Protein AF-A0A3A9G2L5-F1 (afdb_monomer_lite)

Foldseek 3Di:
DVVVVVVVVVVVVVVVVVVVVVVVVVVVVVVVVVVVVVVVVVVVVVVVVVVVVVQVVQWDKDKDKDFLDPWDADVVCQQFGTKDKDFDQQFDQLKAKDKDFDPVCVVQVVVQAWDGWGTHHRIIMITGNHRGPGMTTMIMTIHDHD

pLDDT: mean 86.7, std 11.28, range [52.22, 95.94]

Sequence (146 aa):
MARKYKLLLDSGLSFLCQHIKQIRLKADLAGTAVSQLADAFDSSLDEIQNHLSQKQSSILKQNFIIPAEGWSTDASVPEYPAFLDIAVPDLSDQDYVSVTALPQSFQTALSARFAPVQSLSGKFRLRAEAAPAQAIDAIYIVAKGG

Radius of gyration: 35.24 Å; chains: 1; bounding box: 69×32×103 Å

Structure (mmCIF, N/CA/C/O backbone):
data_AF-A0A3A9G2L5-F1
#
_entry.id   AF-A0A3A9G2L5-F1
#
loop_
_atom_site.group_PDB
_atom_site.id
_atom_site.type_symbol
_atom_site.label_atom_id
_atom_site.label_alt_id
_atom_site.label_comp_id
_atom_site.label_asym_id
_atom_site.label_entity_id
_atom_site.label_seq_id
_atom_site.pdbx_PDB_ins_code
_atom_site.Cartn_x
_atom_site.Cartn_y
_atom_site.Cartn_z
_atom_site.occupancy
_atom_site.B_iso_or_equiv
_atom_site.auth_seq_id
_atom_site.auth_comp_id
_atom_site.auth_asym_id
_atom_site.auth_atom_id
_atom_site.pdbx_PDB_model_num
ATOM 1 N N . MET A 1 1 ? -47.682 21.970 76.736 1.00 54.06 1 MET A N 1
ATOM 2 C CA . MET A 1 1 ? -46.317 22.118 76.180 1.00 54.06 1 MET A CA 1
ATOM 3 C C . MET A 1 1 ? -45.815 20.847 75.488 1.00 54.06 1 MET A C 1
ATOM 5 O O . MET A 1 1 ? -45.529 20.925 74.305 1.00 54.06 1 MET A O 1
ATOM 9 N N . ALA A 1 2 ? -45.807 19.670 76.129 1.00 59.12 2 ALA A N 1
ATOM 10 C CA . ALA A 1 2 ? -45.249 18.417 75.575 1.00 59.12 2 ALA A CA 1
ATOM 11 C C . ALA A 1 2 ? -45.749 17.975 74.172 1.00 59.12 2 ALA A C 1
ATOM 13 O O . ALA A 1 2 ? -44.979 17.431 73.384 1.00 59.12 2 ALA A O 1
ATOM 14 N N . ARG A 1 3 ? -47.015 18.240 73.815 1.00 60.12 3 ARG A N 1
ATOM 15 C CA . ARG A 1 3 ? -47.617 17.800 72.536 1.00 60.12 3 ARG A CA 1
ATOM 16 C C . ARG A 1 3 ? -47.063 18.527 71.297 1.00 60.12 3 ARG A C 1
ATOM 18 O O . ARG A 1 3 ? -46.981 17.920 70.238 1.00 60.12 3 ARG A O 1
ATOM 25 N N . LYS A 1 4 ? -46.656 19.799 71.433 1.00 57.72 4 LYS A N 1
ATOM 26 C CA . LYS A 1 4 ? -46.060 20.595 70.337 1.00 57.72 4 LYS A CA 1
ATOM 27 C C . LYS A 1 4 ? -44.633 20.142 70.009 1.00 57.72 4 LYS A C 1
ATOM 29 O O . LYS A 1 4 ? -44.294 20.037 68.838 1.00 57.72 4 LYS A O 1
ATOM 34 N N . TYR A 1 5 ? -43.832 19.820 71.028 1.00 55.84 5 TYR A N 1
ATOM 35 C CA . TYR A 1 5 ? -42.463 19.322 70.841 1.00 55.84 5 TYR A CA 1
ATOM 36 C C . TYR A 1 5 ? -42.442 17.946 70.168 1.00 55.84 5 TYR A C 1
ATOM 38 O O . TYR A 1 5 ? -41.638 17.719 69.273 1.00 55.84 5 TYR A O 1
ATOM 46 N N . LYS A 1 6 ? -43.378 17.059 70.528 1.00 62.44 6 LYS A N 1
ATOM 47 C CA . LYS A 1 6 ? -43.499 15.731 69.911 1.00 62.44 6 LYS A CA 1
ATOM 48 C C . LYS A 1 6 ? -43.845 15.804 68.415 1.00 62.44 6 LYS A C 1
ATOM 50 O O . LYS A 1 6 ? -43.220 15.123 67.617 1.00 62.44 6 LYS A O 1
ATOM 55 N N . LEU A 1 7 ? -44.756 16.705 68.029 1.00 57.94 7 LEU A N 1
ATOM 56 C CA . LEU A 1 7 ? -45.133 16.926 66.625 1.00 57.94 7 LEU A CA 1
ATOM 57 C C . LEU A 1 7 ? -43.973 17.479 65.773 1.00 57.94 7 LEU A C 1
ATOM 59 O O . LEU A 1 7 ? -43.789 17.076 64.627 1.00 57.94 7 LEU A O 1
ATOM 63 N N . LEU A 1 8 ? -43.185 18.402 66.337 1.00 60.03 8 LEU A N 1
ATOM 64 C CA . LEU A 1 8 ? -42.007 18.968 65.671 1.00 60.03 8 LEU A CA 1
ATOM 65 C C . LEU A 1 8 ? -40.913 17.911 65.469 1.00 60.03 8 LEU A C 1
ATOM 67 O O . LEU A 1 8 ? -40.336 17.847 64.387 1.00 60.03 8 LEU A O 1
ATOM 71 N N . LEU A 1 9 ? -40.682 17.042 66.459 1.00 67.25 9 LEU A N 1
ATOM 72 C CA . LEU A 1 9 ? -39.749 15.920 66.321 1.00 67.25 9 LEU A CA 1
ATOM 73 C C . LEU A 1 9 ? -40.223 14.890 65.285 1.00 67.25 9 LEU A C 1
ATOM 75 O O . LEU A 1 9 ? -39.422 14.485 64.448 1.00 67.25 9 LEU A O 1
ATOM 79 N N . ASP A 1 10 ? -41.503 14.507 65.295 1.00 71.19 10 ASP A N 1
ATOM 80 C CA . ASP A 1 10 ? -42.042 13.521 64.343 1.00 71.19 10 ASP A CA 1
ATOM 81 C C . ASP A 1 10 ? -41.994 14.041 62.896 1.00 71.19 10 ASP A C 1
ATOM 83 O O . ASP A 1 10 ? -41.609 13.319 61.973 1.00 71.19 10 ASP A O 1
ATOM 87 N N . SER A 1 11 ? -42.322 15.320 62.690 1.00 76.50 11 SER A N 1
ATOM 88 C CA . SER A 1 11 ? -42.253 15.950 61.365 1.00 76.50 11 SER A CA 1
ATOM 89 C C . SER A 1 11 ? -40.812 16.108 60.857 1.00 76.50 11 SER A C 1
ATOM 91 O O . SER A 1 11 ? -40.531 15.788 59.700 1.00 76.50 11 SER A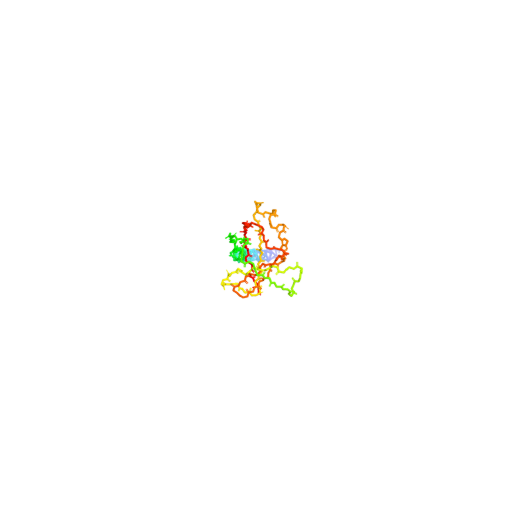 O 1
ATOM 93 N N . GLY A 1 12 ? -39.877 16.516 61.726 1.00 82.00 12 GLY A N 1
ATOM 94 C CA . GLY A 1 12 ? -38.454 16.610 61.396 1.00 82.00 12 GLY A CA 1
ATOM 95 C C . GLY A 1 12 ? -37.817 15.250 61.098 1.00 82.00 12 GLY A C 1
ATOM 96 O O . GLY A 1 12 ? -37.065 15.123 60.131 1.00 82.00 12 GLY A O 1
ATOM 97 N N . LEU A 1 13 ? -38.164 14.212 61.868 1.00 83.31 13 LEU A N 1
ATOM 98 C CA . LEU A 1 13 ? -37.688 12.845 61.643 1.00 83.31 13 LEU A CA 1
ATOM 99 C C . LEU A 1 13 ? -38.206 12.285 60.312 1.00 83.31 13 LEU A C 1
ATOM 101 O O . LEU A 1 13 ? -37.431 11.724 59.537 1.00 83.31 13 LEU A O 1
ATOM 105 N N . SER A 1 14 ? -39.490 12.494 60.005 1.00 84.25 14 SER A N 1
ATOM 106 C CA . SER A 1 14 ? -40.079 12.089 58.724 1.00 84.25 14 SER A CA 1
ATOM 107 C C . SER A 1 14 ? -39.377 12.756 57.537 1.00 84.25 14 SER A C 1
ATOM 109 O O . SER A 1 14 ? -39.067 12.089 56.546 1.00 84.25 14 SER A O 1
ATOM 111 N N . PHE A 1 15 ? -39.080 14.056 57.638 1.00 86.00 15 PHE A N 1
ATOM 112 C CA . PHE A 1 15 ? -38.369 14.794 56.593 1.00 86.00 15 PHE A CA 1
ATOM 113 C C . PHE A 1 15 ? -36.939 14.270 56.387 1.00 86.00 15 PHE A C 1
ATOM 115 O O . PHE A 1 15 ? -36.533 14.016 55.251 1.00 86.00 15 PHE A O 1
ATOM 122 N N . LEU A 1 16 ? -36.197 14.027 57.474 1.00 85.25 16 LEU A N 1
ATOM 123 C CA . LEU A 1 16 ? -34.855 13.441 57.422 1.00 85.25 16 LEU A CA 1
ATOM 124 C C . LEU A 1 16 ? -34.873 12.057 56.751 1.00 85.25 16 LEU A C 1
ATOM 126 O O . LEU A 1 16 ? -34.085 11.794 55.841 1.00 85.25 16 LEU A O 1
ATOM 130 N N . CYS A 1 17 ? -35.802 11.183 57.150 1.00 84.56 17 CYS A N 1
ATOM 131 C CA . CYS A 1 17 ? -35.953 9.856 56.554 1.00 84.56 17 CYS A CA 1
ATOM 132 C C . CYS A 1 17 ? -36.249 9.928 55.051 1.00 84.56 17 CYS A C 1
ATOM 134 O O . CYS A 1 17 ? -35.708 9.136 54.276 1.00 84.56 17 CYS A O 1
ATOM 136 N N . GLN A 1 18 ? -37.088 10.871 54.621 1.00 90.00 18 GLN A N 1
ATOM 137 C CA . GLN A 1 18 ? -37.379 11.070 53.204 1.00 90.00 18 GLN A CA 1
ATOM 138 C C . GLN A 1 18 ? -36.151 11.581 52.441 1.00 90.00 18 GLN A C 1
ATOM 140 O O . GLN A 1 18 ? -35.864 11.087 51.351 1.00 90.00 18 GLN A O 1
ATOM 145 N N . HIS A 1 19 ? -35.380 12.497 53.029 1.00 86.19 19 HIS A N 1
ATOM 146 C CA . HIS A 1 19 ? -34.154 13.016 52.428 1.00 86.19 19 HIS A CA 1
ATOM 147 C C . HIS A 1 19 ? -33.079 11.928 52.253 1.00 86.19 19 HIS A C 1
ATOM 149 O O . HIS A 1 19 ? -32.508 11.800 51.171 1.00 86.19 19 HIS A O 1
ATOM 155 N N . ILE A 1 20 ? -32.867 11.070 53.259 1.00 90.69 20 ILE A N 1
ATOM 156 C CA . ILE A 1 20 ? -31.919 9.941 53.185 1.00 90.69 20 ILE A CA 1
ATOM 157 C C . ILE A 1 20 ? -32.305 8.957 52.068 1.00 90.69 20 ILE A C 1
ATOM 159 O O . ILE A 1 20 ? -31.441 8.512 51.312 1.00 90.69 20 ILE A O 1
ATOM 163 N N . LYS A 1 21 ? -33.602 8.651 51.906 1.00 89.69 21 LYS A N 1
ATOM 164 C CA . LYS A 1 21 ? -34.088 7.797 50.804 1.00 89.69 21 LYS A CA 1
ATOM 165 C C . LYS A 1 21 ? -33.780 8.398 49.432 1.00 89.69 21 LYS A C 1
ATOM 167 O O . LYS A 1 21 ? -33.375 7.674 48.528 1.00 89.69 21 LYS A O 1
ATOM 172 N N . GLN A 1 22 ? -33.954 9.711 49.286 1.00 88.25 22 GLN A N 1
ATOM 173 C CA . GLN A 1 22 ? -33.660 10.416 48.037 1.00 88.25 22 GLN A CA 1
ATOM 174 C C . GLN A 1 22 ? -32.159 10.446 47.729 1.00 88.25 22 GLN A C 1
ATOM 176 O O . GLN A 1 22 ? -31.781 10.250 46.577 1.00 88.25 22 GLN A O 1
ATOM 181 N N . ILE A 1 23 ? -31.300 10.637 48.738 1.00 88.06 23 ILE A N 1
ATOM 182 C CA . ILE A 1 23 ? -29.840 10.548 48.567 1.00 88.06 23 ILE A CA 1
ATOM 183 C C . ILE A 1 23 ? -29.448 9.154 48.073 1.00 88.06 23 ILE A C 1
ATOM 185 O O . ILE A 1 23 ? -28.703 9.046 47.102 1.00 88.06 23 ILE A O 1
ATOM 189 N N . ARG A 1 24 ? -29.990 8.095 48.688 1.00 88.06 24 ARG A N 1
ATOM 190 C CA . ARG A 1 24 ? -29.715 6.714 48.276 1.00 88.06 24 ARG A CA 1
ATOM 191 C C . ARG A 1 24 ? -30.145 6.443 46.834 1.00 88.06 24 ARG A C 1
ATOM 193 O O . ARG A 1 24 ? -29.337 5.969 46.052 1.00 88.06 24 ARG A O 1
ATOM 200 N N . LEU A 1 25 ? -31.370 6.824 46.465 1.00 91.25 25 LEU A N 1
ATOM 201 C CA . LEU A 1 25 ? -31.870 6.685 45.091 1.00 91.25 25 LEU A CA 1
ATOM 202 C C . LEU A 1 25 ? -30.966 7.383 44.070 1.00 91.25 25 LEU A C 1
ATOM 204 O O . LEU A 1 25 ? -30.652 6.813 43.030 1.00 91.25 25 LEU A O 1
ATOM 208 N N . LYS A 1 26 ? -30.526 8.610 44.369 1.00 89.81 26 LYS A N 1
ATOM 209 C CA . LYS A 1 26 ? -29.606 9.348 43.495 1.00 89.81 26 LYS A CA 1
ATOM 210 C C . LYS A 1 26 ? -28.243 8.667 43.386 1.00 89.81 26 LYS A C 1
ATOM 212 O O . LYS A 1 26 ? -27.684 8.642 42.295 1.00 89.81 26 LYS A O 1
ATOM 217 N N . ALA A 1 27 ? -27.724 8.117 44.483 1.00 89.19 27 ALA A N 1
ATOM 218 C CA . ALA A 1 27 ? -26.469 7.372 44.479 1.00 89.19 27 ALA A CA 1
ATOM 219 C C . ALA A 1 27 ? -26.569 6.083 43.643 1.00 89.19 27 ALA A C 1
ATOM 221 O O . ALA A 1 27 ? -25.684 5.823 42.833 1.00 89.19 27 ALA A O 1
ATOM 222 N N . ASP A 1 28 ? -27.667 5.332 43.769 1.00 91.94 28 ASP A N 1
ATOM 223 C CA . ASP A 1 28 ? -27.907 4.103 42.998 1.00 91.94 28 ASP A CA 1
ATOM 224 C C . ASP A 1 28 ? -28.046 4.400 41.490 1.00 91.94 28 ASP A C 1
ATOM 226 O O . ASP A 1 28 ? -27.460 3.715 40.647 1.00 91.94 28 ASP A O 1
ATOM 230 N N . LEU A 1 29 ? -28.770 5.472 41.139 1.00 91.81 29 LEU A N 1
ATOM 231 C CA . LEU A 1 29 ? -28.890 5.949 39.757 1.00 91.81 29 LEU A CA 1
ATOM 232 C C . LEU A 1 29 ? -27.537 6.384 39.185 1.00 91.81 29 LEU A C 1
ATOM 234 O O . LEU A 1 29 ? -27.218 6.035 38.051 1.00 91.81 29 LEU A O 1
ATOM 238 N N . ALA A 1 30 ? -26.732 7.112 39.964 1.00 90.88 30 ALA A N 1
ATOM 239 C CA . ALA A 1 30 ? -25.394 7.519 39.549 1.00 90.88 30 ALA A CA 1
ATOM 240 C C . ALA A 1 30 ? -24.478 6.305 39.334 1.00 90.88 30 ALA A C 1
ATOM 242 O O . ALA A 1 30 ? -23.793 6.241 38.318 1.00 90.88 30 ALA A O 1
ATOM 243 N N . GLY A 1 31 ? -24.507 5.316 40.233 1.00 91.69 31 GLY A N 1
ATOM 244 C CA . GLY A 1 31 ? -23.745 4.074 40.073 1.00 91.69 31 GLY A CA 1
ATOM 245 C C . GLY A 1 31 ? -24.147 3.294 38.819 1.00 91.69 31 GLY A C 1
ATOM 246 O O . GLY A 1 31 ? -23.288 2.822 38.075 1.00 91.69 31 GLY A O 1
ATOM 247 N N . THR A 1 32 ? -25.450 3.232 38.533 1.00 94.44 32 THR A N 1
ATOM 248 C CA . THR A 1 32 ? -25.973 2.595 37.314 1.00 94.44 32 THR A CA 1
ATOM 249 C C . THR A 1 32 ? -25.523 3.340 36.057 1.00 94.44 32 THR A C 1
ATOM 251 O O . THR A 1 32 ? -25.038 2.715 35.119 1.00 94.44 32 THR A O 1
ATOM 254 N N . ALA A 1 33 ? -25.624 4.673 36.046 1.00 92.06 33 ALA A N 1
ATOM 255 C CA . ALA A 1 33 ? -25.206 5.497 34.912 1.00 92.06 33 ALA A CA 1
ATOM 256 C C . ALA A 1 33 ? -23.697 5.390 34.637 1.00 92.06 33 ALA A C 1
ATOM 258 O O . ALA A 1 33 ? -23.289 5.303 33.483 1.00 92.06 33 ALA A O 1
ATOM 259 N N . VAL A 1 34 ? -22.868 5.353 35.687 1.00 92.75 34 VAL A N 1
ATOM 260 C CA . VAL A 1 34 ? -21.416 5.144 35.558 1.00 92.75 34 VAL A CA 1
ATOM 261 C C . VAL A 1 34 ? -21.106 3.758 34.993 1.00 92.75 34 VAL A C 1
ATOM 263 O O . VAL A 1 34 ? -20.232 3.643 34.141 1.00 92.75 34 VAL A O 1
ATOM 266 N N . SER A 1 35 ? -21.841 2.727 35.416 1.00 93.69 35 SER A N 1
ATOM 267 C CA . SER A 1 35 ? -21.654 1.361 34.905 1.00 93.69 35 SER A CA 1
ATOM 268 C C . SER A 1 35 ? -22.009 1.266 33.417 1.00 93.69 35 SER A C 1
ATOM 270 O O . SER A 1 35 ? -21.200 0.804 32.626 1.00 93.69 35 SER A O 1
ATOM 272 N N . GLN A 1 36 ? -23.161 1.813 33.010 1.00 93.88 36 GLN A N 1
ATOM 273 C CA . GLN A 1 36 ? -23.570 1.859 31.599 1.00 93.88 36 GLN A CA 1
ATOM 274 C C . GLN A 1 36 ? -22.584 2.641 30.725 1.00 93.88 36 GLN A C 1
ATOM 276 O O . GLN A 1 36 ? -22.347 2.282 29.574 1.00 93.88 36 GLN A O 1
ATOM 281 N N . LEU A 1 37 ? -22.019 3.726 31.264 1.00 92.31 37 LEU A N 1
ATOM 282 C CA . LEU A 1 37 ? -20.998 4.497 30.572 1.00 92.31 37 LEU A CA 1
ATOM 283 C C . LEU A 1 37 ? -19.719 3.672 30.381 1.00 92.31 37 LEU A C 1
ATOM 285 O O . LEU A 1 37 ? -19.157 3.708 29.292 1.00 92.31 37 LEU A O 1
ATOM 289 N N . ALA A 1 38 ? -19.283 2.925 31.400 1.00 91.44 38 ALA A N 1
ATOM 290 C CA . ALA A 1 38 ? -18.137 2.023 31.293 1.00 91.44 38 ALA A CA 1
ATOM 291 C C . ALA A 1 38 ? -18.367 0.941 30.222 1.00 91.44 38 ALA A C 1
ATOM 293 O O . ALA A 1 38 ? -17.533 0.800 29.334 1.00 91.44 38 ALA A O 1
ATOM 294 N N . ASP A 1 39 ? -19.534 0.286 30.222 1.00 94.31 39 ASP A N 1
ATOM 295 C CA . ASP A 1 39 ? -19.892 -0.727 29.215 1.00 94.31 39 ASP A CA 1
ATOM 296 C C . ASP A 1 39 ? -19.877 -0.152 27.783 1.00 94.31 39 ASP A C 1
ATOM 298 O O . ASP A 1 39 ? -19.390 -0.782 26.838 1.00 94.31 39 ASP A O 1
ATOM 302 N N . ALA A 1 40 ? -20.397 1.069 27.606 1.00 90.38 40 ALA A N 1
ATOM 303 C CA . ALA A 1 40 ? -20.386 1.764 26.320 1.00 90.38 40 ALA A CA 1
ATOM 304 C C . ALA A 1 40 ? -18.967 2.171 25.886 1.00 90.38 40 ALA A C 1
ATOM 306 O O . ALA A 1 40 ? -18.652 2.113 24.695 1.00 90.38 40 ALA A O 1
ATOM 307 N N . PHE A 1 41 ? -18.110 2.569 26.833 1.00 88.62 41 PHE A N 1
ATOM 308 C CA . PHE A 1 41 ? -16.699 2.854 26.570 1.00 88.62 41 PHE A CA 1
ATOM 309 C C . PHE A 1 41 ? -15.945 1.600 26.127 1.00 88.62 41 PHE A C 1
ATOM 311 O O . PHE A 1 41 ? -15.246 1.669 25.119 1.00 88.62 41 PHE A O 1
ATOM 318 N N . ASP A 1 42 ? -16.119 0.471 26.815 1.00 92.25 42 ASP A N 1
ATOM 319 C CA . ASP A 1 42 ? -15.478 -0.797 26.449 1.00 92.25 42 ASP A CA 1
ATOM 320 C C . ASP A 1 42 ? -15.940 -1.267 25.062 1.00 92.25 42 ASP A C 1
ATOM 322 O O . ASP A 1 42 ? -15.115 -1.572 24.203 1.00 92.25 42 ASP A O 1
ATOM 326 N N . SER A 1 43 ? -17.248 -1.192 24.787 1.00 90.44 43 SER A N 1
ATOM 327 C CA . SER A 1 43 ? -17.801 -1.503 23.458 1.00 90.44 43 SER A CA 1
ATOM 328 C C . SER A 1 43 ? -17.203 -0.606 22.367 1.00 90.44 43 SER A C 1
ATOM 330 O O . SER A 1 43 ? -16.820 -1.076 21.297 1.00 90.44 43 SER A O 1
ATOM 332 N N . SER A 1 44 ? -17.066 0.693 22.647 1.00 90.38 44 SER A N 1
ATOM 333 C CA . SER A 1 44 ? -16.461 1.643 21.707 1.00 90.38 44 SER A CA 1
ATOM 334 C C . SER A 1 44 ? -14.966 1.371 21.494 1.00 90.38 44 SER A C 1
ATOM 336 O O . SER A 1 44 ? -14.466 1.547 20.384 1.00 90.38 44 SER A O 1
ATOM 338 N N . LEU A 1 45 ? -14.233 0.944 22.529 1.00 90.56 45 LEU A N 1
ATOM 339 C CA . LEU A 1 45 ? -12.826 0.553 22.408 1.00 90.56 45 LEU A CA 1
ATOM 340 C C . LEU A 1 45 ? -12.662 -0.689 21.530 1.00 90.56 45 LEU A C 1
ATOM 342 O O . LEU A 1 45 ? -11.778 -0.695 20.671 1.00 90.56 45 LEU A O 1
ATOM 346 N N . ASP A 1 46 ? -13.530 -1.688 21.686 1.00 88.81 46 ASP A N 1
ATOM 347 C CA . ASP A 1 46 ? -13.541 -2.880 20.834 1.00 88.81 46 ASP A CA 1
ATOM 348 C C . ASP A 1 46 ? -13.829 -2.524 19.368 1.00 88.81 46 ASP A C 1
ATOM 350 O O . ASP A 1 46 ? -13.136 -2.994 18.459 1.00 88.81 46 ASP A O 1
ATOM 354 N N . GLU A 1 47 ? -14.797 -1.637 19.117 1.00 88.94 47 GLU A N 1
ATOM 355 C CA . GLU A 1 47 ? -15.088 -1.133 17.772 1.00 88.94 47 GLU A CA 1
ATOM 356 C C . GLU A 1 47 ? -13.884 -0.400 17.166 1.00 88.94 47 GLU A C 1
ATOM 358 O O . GLU A 1 47 ? -13.480 -0.698 16.036 1.00 88.94 47 GLU A O 1
ATOM 363 N N . ILE A 1 48 ? -13.259 0.517 17.916 1.00 85.94 48 ILE A N 1
ATOM 364 C CA . ILE A 1 48 ? -12.056 1.241 17.478 1.00 85.94 48 ILE A CA 1
ATOM 365 C C . ILE A 1 48 ? -10.921 0.258 17.167 1.00 85.94 48 ILE A C 1
ATOM 367 O O . ILE A 1 48 ? -10.273 0.372 16.121 1.00 85.94 48 ILE A O 1
ATOM 371 N N . GLN A 1 49 ? -10.691 -0.728 18.034 1.00 78.75 49 GLN A N 1
ATOM 372 C CA . GLN A 1 49 ? -9.636 -1.722 17.861 1.00 78.75 49 GLN A CA 1
ATOM 373 C C . GLN A 1 49 ? -9.877 -2.595 16.625 1.00 78.75 49 GLN A C 1
ATOM 375 O O . GLN A 1 49 ? -8.944 -2.858 15.855 1.00 78.75 49 GLN A O 1
ATOM 380 N N . ASN A 1 50 ? -11.122 -3.009 16.385 1.00 75.50 50 ASN A N 1
ATOM 381 C CA . ASN A 1 50 ? -11.493 -3.755 15.189 1.00 75.50 50 ASN A CA 1
ATOM 382 C C . ASN A 1 50 ? -11.288 -2.906 13.923 1.00 75.50 50 ASN A C 1
ATOM 384 O O . ASN A 1 50 ? -10.644 -3.353 12.974 1.00 75.50 50 ASN A O 1
ATOM 388 N N . HIS A 1 51 ? -11.728 -1.644 13.927 1.00 75.44 51 HIS A N 1
ATOM 389 C CA . HIS A 1 51 ? -11.521 -0.716 12.810 1.00 75.44 51 HIS A CA 1
ATOM 390 C C . HIS A 1 51 ? -10.037 -0.505 12.473 1.00 75.44 51 HIS A C 1
ATOM 392 O O . HIS A 1 51 ? -9.662 -0.492 11.295 1.00 75.44 51 HIS A O 1
ATOM 398 N N . LEU A 1 52 ? -9.179 -0.357 13.486 1.00 73.25 52 LEU A N 1
ATOM 399 C CA . LEU A 1 52 ? -7.732 -0.235 13.295 1.00 73.25 52 LEU A CA 1
ATOM 400 C C . LEU A 1 52 ? -7.126 -1.519 12.726 1.00 73.25 52 LEU A C 1
ATOM 402 O O . LEU A 1 52 ? -6.337 -1.457 11.780 1.00 73.25 52 LEU A O 1
ATOM 406 N N . SER A 1 53 ? -7.536 -2.674 13.250 1.00 65.75 53 SER A N 1
ATOM 407 C CA . SER A 1 53 ? -7.063 -3.982 12.786 1.00 65.75 53 SER A CA 1
ATOM 408 C C . SER A 1 53 ? -7.435 -4.220 11.317 1.00 65.75 53 SER A C 1
ATOM 410 O O . SER A 1 53 ? -6.587 -4.615 10.515 1.00 65.75 53 SER A O 1
ATOM 412 N N . GLN A 1 54 ? -8.664 -3.885 10.915 1.00 61.53 54 GLN A N 1
ATOM 413 C CA . GLN A 1 54 ? -9.110 -3.966 9.519 1.00 61.53 54 GLN A CA 1
ATOM 414 C C . GLN A 1 54 ? -8.303 -3.043 8.592 1.00 61.53 54 GLN A C 1
ATOM 416 O O . GLN A 1 54 ? -7.897 -3.450 7.503 1.00 61.53 54 GLN A O 1
ATOM 421 N N . LYS A 1 55 ? -7.990 -1.813 9.025 1.00 61.53 55 LYS A N 1
ATOM 422 C CA . LYS A 1 55 ? -7.151 -0.889 8.238 1.00 61.53 55 LYS A CA 1
ATOM 423 C C . LYS A 1 55 ? -5.715 -1.387 8.073 1.00 61.53 55 LYS A C 1
ATOM 425 O O . LYS A 1 55 ? -5.156 -1.252 6.988 1.00 61.53 55 LYS A O 1
ATOM 430 N N . GLN A 1 56 ? -5.123 -1.972 9.113 1.00 56.38 56 GLN A N 1
ATOM 431 C CA . GLN A 1 56 ? -3.769 -2.534 9.044 1.00 56.38 56 GLN A CA 1
ATOM 432 C C . GLN A 1 56 ? -3.703 -3.775 8.146 1.00 56.38 56 GLN A C 1
ATOM 434 O O . GLN A 1 56 ? -2.738 -3.935 7.402 1.00 56.38 56 GLN A O 1
ATOM 439 N N . SER A 1 57 ? -4.757 -4.596 8.153 1.00 52.22 57 SER A N 1
ATOM 440 C CA . SER A 1 57 ? -4.889 -5.785 7.297 1.00 52.22 57 SER A CA 1
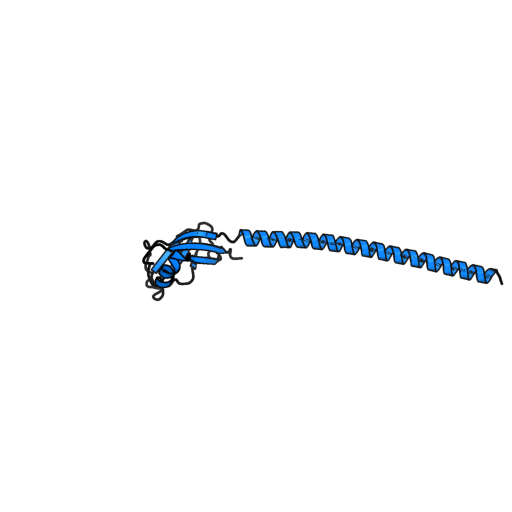ATOM 441 C C . SER A 1 57 ? -4.915 -5.455 5.799 1.00 52.22 57 SER A C 1
ATOM 443 O O . SER A 1 57 ? -4.603 -6.309 4.975 1.00 52.22 57 SER A O 1
ATOM 445 N N . SER A 1 58 ? -5.272 -4.218 5.437 1.00 54.38 58 SER A N 1
ATOM 446 C CA . SER A 1 58 ? -5.389 -3.777 4.042 1.00 54.38 58 SER A CA 1
ATOM 447 C C . SER A 1 58 ? -4.051 -3.352 3.418 1.00 54.38 58 SER A C 1
ATOM 449 O O . SER A 1 58 ? -3.959 -3.193 2.206 1.00 54.38 58 SER A O 1
ATOM 451 N N . ILE A 1 59 ? -2.985 -3.195 4.215 1.00 61.31 59 ILE A N 1
ATOM 452 C CA . ILE A 1 59 ? -1.654 -2.807 3.726 1.00 61.31 59 ILE A CA 1
ATOM 453 C C . ILE A 1 59 ? -0.874 -4.076 3.356 1.00 61.31 59 ILE A C 1
ATOM 455 O O . ILE A 1 59 ? 0.024 -4.515 4.078 1.00 61.31 59 ILE A O 1
ATOM 459 N N . LEU A 1 60 ? -1.222 -4.685 2.224 1.00 69.75 60 LEU A N 1
ATOM 460 C CA . LEU A 1 60 ? -0.474 -5.814 1.671 1.00 69.75 60 LEU A CA 1
ATOM 461 C C . LEU A 1 60 ? 0.882 -5.313 1.164 1.00 69.75 60 LEU A C 1
ATOM 463 O O . LEU A 1 60 ? 0.967 -4.687 0.107 1.00 69.75 60 LEU A O 1
ATOM 467 N N . LYS A 1 61 ? 1.941 -5.559 1.941 1.00 79.38 61 LYS A N 1
ATOM 468 C CA . LYS A 1 61 ? 3.327 -5.325 1.523 1.00 79.38 61 LYS A CA 1
ATOM 469 C C . LYS A 1 61 ? 3.835 -6.568 0.811 1.00 79.38 61 LYS A C 1
ATOM 471 O O . LYS A 1 61 ? 3.979 -7.611 1.443 1.00 79.38 61 LYS A O 1
ATOM 476 N N . GLN A 1 62 ? 4.136 -6.445 -0.473 1.00 87.00 62 GLN A N 1
ATOM 477 C CA . GLN A 1 62 ? 4.633 -7.555 -1.272 1.00 87.00 62 GLN A CA 1
ATOM 478 C C . GLN A 1 62 ? 6.018 -7.224 -1.821 1.00 87.00 62 GLN A C 1
ATOM 480 O O . GLN A 1 62 ? 6.217 -6.212 -2.495 1.00 87.00 62 GLN A O 1
ATOM 485 N N . ASN A 1 63 ? 6.983 -8.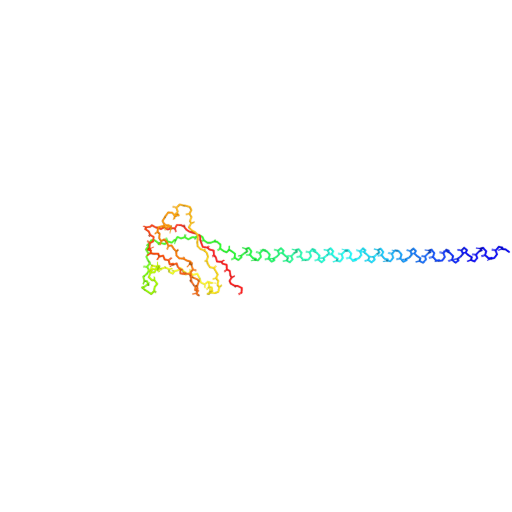093 -1.530 1.00 91.06 63 ASN A N 1
ATOM 486 C CA . ASN A 1 63 ? 8.298 -8.050 -2.155 1.00 91.06 63 ASN A CA 1
ATOM 487 C C . ASN A 1 63 ? 8.189 -8.506 -3.609 1.00 91.06 63 ASN A C 1
ATOM 489 O O . ASN A 1 63 ? 7.527 -9.506 -3.901 1.00 91.06 63 ASN A O 1
ATOM 493 N N . PHE A 1 64 ? 8.865 -7.790 -4.501 1.00 93.88 64 PHE A N 1
ATOM 494 C CA . PHE A 1 64 ? 8.971 -8.135 -5.911 1.00 93.88 64 PHE A CA 1
ATOM 495 C C . PHE A 1 64 ? 10.248 -7.547 -6.519 1.00 93.88 64 PHE A C 1
ATOM 497 O O . PHE A 1 64 ? 10.954 -6.757 -5.891 1.00 93.88 64 PHE A O 1
ATOM 504 N N . ILE A 1 65 ? 10.534 -7.940 -7.755 1.00 95.00 65 ILE A N 1
ATOM 505 C CA . ILE A 1 65 ? 11.667 -7.431 -8.523 1.00 95.00 65 ILE A CA 1
ATOM 506 C C . ILE A 1 65 ? 11.116 -6.669 -9.724 1.00 95.00 65 ILE A C 1
ATOM 508 O O . ILE A 1 65 ? 10.314 -7.208 -10.487 1.00 95.00 65 ILE A O 1
ATOM 512 N N . ILE A 1 66 ? 11.566 -5.429 -9.906 1.00 94.94 66 ILE A N 1
ATOM 513 C CA . ILE A 1 66 ? 11.350 -4.691 -11.150 1.00 94.94 66 ILE A CA 1
ATOM 514 C C . ILE A 1 66 ? 12.448 -5.137 -12.127 1.00 94.94 66 ILE A C 1
ATOM 516 O O . ILE A 1 66 ? 13.633 -4.929 -11.841 1.00 94.94 66 ILE A O 1
ATOM 520 N N . PRO A 1 67 ? 12.099 -5.766 -13.259 1.00 94.75 67 PRO A N 1
ATOM 521 C CA . PRO A 1 67 ? 13.079 -6.242 -14.225 1.00 94.75 67 PRO A CA 1
ATOM 522 C C . PRO A 1 67 ? 13.764 -5.082 -14.965 1.00 94.75 67 PRO A C 1
ATOM 524 O O . PRO A 1 67 ? 13.178 -4.017 -15.168 1.00 94.75 67 PRO A O 1
ATOM 527 N N . ALA A 1 68 ? 15.002 -5.318 -15.407 1.00 93.75 68 ALA A N 1
ATOM 528 C CA . ALA A 1 68 ? 15.731 -4.425 -16.316 1.00 93.75 68 ALA A CA 1
ATOM 529 C C . ALA A 1 68 ? 15.181 -4.466 -17.754 1.00 93.75 68 ALA A C 1
ATOM 531 O O . ALA A 1 68 ? 15.317 -3.515 -18.518 1.00 93.75 68 ALA A O 1
ATOM 532 N N . GLU A 1 69 ? 14.531 -5.572 -18.116 1.00 92.44 69 GLU A N 1
ATOM 533 C CA . GLU A 1 69 ? 14.027 -5.855 -19.458 1.00 92.44 69 GLU A CA 1
ATOM 534 C C . GLU A 1 69 ? 12.490 -5.908 -19.484 1.00 92.44 69 GLU A C 1
ATOM 536 O O . GLU A 1 69 ? 11.834 -5.885 -18.443 1.00 92.44 69 GLU A O 1
ATOM 541 N N . GLY A 1 70 ? 11.900 -5.974 -20.683 1.00 91.38 70 GLY A N 1
ATOM 542 C CA . GLY A 1 70 ? 10.442 -6.057 -20.866 1.00 91.38 70 GLY A CA 1
ATOM 543 C C . GLY A 1 70 ? 9.709 -4.711 -20.822 1.00 91.38 70 GLY A C 1
ATOM 544 O O . GLY A 1 70 ? 8.480 -4.675 -20.856 1.00 91.38 70 GLY A O 1
ATOM 545 N N . TRP A 1 71 ? 10.452 -3.606 -20.777 1.00 95.38 71 TRP A N 1
ATOM 546 C CA . TRP A 1 71 ? 9.912 -2.253 -20.834 1.00 95.38 71 TRP A CA 1
ATOM 547 C C . TRP A 1 71 ? 9.434 -1.913 -22.244 1.00 95.38 71 TRP A C 1
ATOM 549 O O . TRP A 1 71 ? 10.136 -2.129 -23.230 1.00 95.38 71 TRP A O 1
ATOM 559 N N . SER A 1 72 ? 8.233 -1.359 -22.327 1.00 94.75 72 SER A N 1
ATOM 560 C CA . SER A 1 72 ? 7.665 -0.816 -23.557 1.00 94.75 72 SER A CA 1
ATOM 561 C C . SER A 1 72 ? 7.890 0.693 -23.624 1.00 94.75 72 SER A C 1
ATOM 563 O O . SER A 1 72 ? 8.199 1.331 -22.617 1.00 94.75 72 SER A O 1
ATOM 565 N N . THR A 1 73 ? 7.728 1.277 -24.811 1.00 93.38 73 THR A N 1
ATOM 566 C CA . THR A 1 73 ? 7.904 2.717 -25.029 1.00 93.38 73 THR A CA 1
ATOM 567 C C . THR A 1 73 ? 6.599 3.364 -25.474 1.00 93.38 73 THR A C 1
ATOM 569 O O . THR A 1 73 ? 5.936 2.881 -26.389 1.00 93.38 73 THR A O 1
ATOM 572 N N . ASP A 1 74 ? 6.240 4.465 -24.827 1.00 92.38 74 ASP A N 1
ATOM 573 C CA . ASP A 1 74 ? 5.046 5.262 -25.074 1.00 92.38 74 ASP A CA 1
ATOM 574 C C . ASP A 1 74 ? 5.453 6.699 -25.423 1.00 92.38 74 ASP A C 1
ATOM 576 O O . ASP A 1 74 ? 5.749 7.516 -24.553 1.00 92.38 74 ASP A O 1
ATOM 580 N N . ALA A 1 75 ? 5.463 7.011 -26.720 1.00 88.75 75 ALA A N 1
ATOM 581 C CA . ALA A 1 75 ? 5.846 8.329 -27.221 1.00 88.75 75 ALA A CA 1
ATOM 582 C C . ALA A 1 75 ? 4.834 9.442 -26.878 1.00 88.75 75 ALA A C 1
ATOM 584 O O . ALA A 1 75 ? 5.135 10.615 -27.092 1.00 88.75 75 ALA A O 1
ATOM 585 N N . SER A 1 76 ? 3.647 9.104 -26.354 1.00 89.75 76 SER A N 1
ATOM 586 C CA . SER A 1 76 ? 2.657 10.105 -25.934 1.00 89.75 76 SER A CA 1
ATOM 587 C C . SER A 1 76 ? 3.015 10.793 -24.613 1.00 89.75 76 SER A C 1
ATOM 589 O O . SER A 1 76 ? 2.506 11.878 -24.336 1.00 89.75 76 SER A O 1
ATOM 591 N N . VAL A 1 77 ? 3.922 10.203 -23.824 1.00 88.38 77 VAL A N 1
ATOM 592 C CA . VAL A 1 77 ? 4.410 10.745 -22.547 1.00 88.38 77 VAL A CA 1
ATOM 593 C C . VAL A 1 77 ? 5.930 10.934 -22.637 1.00 88.38 77 VAL A C 1
ATOM 595 O O . VAL A 1 77 ? 6.685 10.104 -22.134 1.00 88.38 77 VAL A O 1
ATOM 598 N N . PRO A 1 78 ? 6.412 12.004 -23.295 1.00 86.50 78 PRO A N 1
ATOM 599 C CA . PRO A 1 78 ? 7.834 12.168 -23.610 1.00 86.50 78 PRO A CA 1
ATOM 600 C C . PRO A 1 78 ? 8.737 12.324 -22.379 1.00 86.50 78 PRO A C 1
ATOM 602 O O . PRO A 1 78 ? 9.920 12.016 -22.461 1.00 86.50 78 PRO A O 1
ATOM 605 N N . GLU A 1 79 ? 8.196 12.769 -21.242 1.00 90.88 79 GLU A N 1
ATOM 606 C CA . GLU A 1 79 ? 8.931 12.886 -19.972 1.00 90.88 79 GLU A CA 1
ATOM 607 C C . GLU A 1 79 ? 9.229 11.517 -19.338 1.00 90.88 79 GLU A C 1
ATOM 609 O O . GLU A 1 79 ? 10.262 11.341 -18.698 1.00 90.88 79 GLU A O 1
ATOM 614 N N . TYR A 1 80 ? 8.340 10.538 -19.545 1.00 92.38 80 TYR A N 1
ATOM 615 C CA . TYR A 1 80 ? 8.449 9.181 -19.001 1.00 92.38 80 TYR A CA 1
ATOM 616 C C . TYR A 1 80 ? 8.030 8.143 -20.052 1.00 92.38 80 TYR A C 1
ATOM 618 O O . TYR A 1 80 ? 6.954 7.529 -19.945 1.00 92.38 80 TYR A O 1
ATOM 626 N N . PRO A 1 81 ? 8.854 7.974 -21.099 1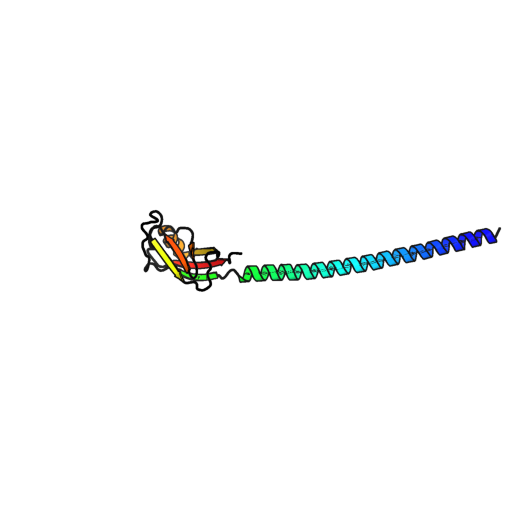.00 93.31 81 PRO A N 1
ATOM 627 C CA . PRO A 1 81 ? 8.493 7.177 -22.258 1.00 93.31 81 PRO A CA 1
ATOM 628 C C . PRO A 1 81 ? 8.560 5.677 -21.965 1.00 93.31 81 PRO A C 1
ATOM 630 O O . PRO A 1 81 ? 7.837 4.911 -22.595 1.00 93.31 81 PRO A O 1
ATOM 633 N N . ALA A 1 82 ? 9.397 5.228 -21.025 1.00 94.56 82 ALA A N 1
ATOM 634 C CA . ALA A 1 82 ? 9.499 3.817 -20.675 1.00 94.56 82 ALA A CA 1
ATOM 635 C C . ALA A 1 82 ? 8.371 3.426 -19.711 1.00 94.56 82 ALA A C 1
ATOM 637 O O . ALA A 1 82 ? 8.181 4.077 -18.682 1.00 94.56 82 ALA A O 1
ATOM 638 N N . PHE A 1 83 ? 7.646 2.343 -20.004 1.00 95.62 83 PHE A N 1
ATOM 639 C CA . PHE A 1 83 ? 6.633 1.799 -19.099 1.00 95.62 83 PHE A CA 1
ATOM 640 C C . PHE A 1 83 ? 6.680 0.275 -18.966 1.00 95.62 83 PHE A C 1
ATOM 642 O O . PHE A 1 83 ? 7.054 -0.441 -19.896 1.00 95.62 83 PHE A O 1
ATOM 649 N N . LEU A 1 84 ? 6.249 -0.212 -17.803 1.00 95.62 84 LEU A N 1
ATOM 650 C CA . LEU A 1 84 ? 6.113 -1.629 -17.484 1.00 95.62 84 LEU A CA 1
ATOM 651 C C . LEU A 1 84 ? 4.818 -1.860 -16.699 1.00 95.62 84 LEU A C 1
ATOM 653 O O . LEU A 1 84 ? 4.555 -1.178 -15.708 1.00 95.62 84 LEU A O 1
ATOM 657 N N . ASP A 1 85 ? 4.029 -2.837 -17.137 1.00 95.56 85 ASP A N 1
ATOM 658 C CA . ASP A 1 85 ? 2.782 -3.236 -16.483 1.00 95.56 85 ASP A CA 1
ATOM 659 C C . ASP A 1 85 ? 3.024 -4.453 -15.582 1.00 95.56 85 ASP A C 1
ATOM 661 O O . ASP A 1 85 ? 3.518 -5.483 -16.042 1.00 95.56 85 ASP A O 1
ATOM 665 N N . ILE A 1 86 ? 2.634 -4.354 -14.311 1.00 93.50 86 ILE A N 1
ATOM 666 C CA . ILE A 1 86 ? 2.712 -5.441 -13.331 1.00 93.50 86 ILE A CA 1
ATOM 667 C C . ILE A 1 86 ? 1.296 -5.899 -12.988 1.00 93.50 86 ILE A C 1
ATOM 669 O O . ILE A 1 86 ? 0.484 -5.114 -12.497 1.00 93.50 86 ILE A O 1
ATOM 673 N N . ALA A 1 87 ? 0.992 -7.170 -13.253 1.00 93.12 87 ALA A N 1
ATOM 674 C CA . ALA A 1 87 ? -0.326 -7.743 -13.000 1.00 93.12 87 ALA A CA 1
ATOM 675 C C . ALA A 1 87 ? -0.579 -7.942 -11.497 1.00 93.12 87 ALA A C 1
ATOM 677 O O . ALA A 1 87 ? 0.208 -8.583 -10.803 1.00 93.12 87 ALA A O 1
ATOM 678 N N . VAL A 1 88 ? -1.709 -7.424 -11.018 1.00 90.56 88 VAL A N 1
ATOM 679 C CA . VAL A 1 88 ? -2.222 -7.596 -9.654 1.00 90.56 88 VAL A CA 1
ATOM 680 C C . VAL A 1 88 ? -3.734 -7.818 -9.780 1.00 90.56 88 VAL A C 1
ATOM 682 O O . VAL A 1 88 ? -4.467 -6.838 -9.906 1.00 90.56 88 VAL A O 1
ATOM 685 N N . PRO A 1 89 ? -4.210 -9.080 -9.805 1.00 86.44 89 PRO A N 1
ATOM 686 C CA . PRO A 1 89 ? -5.583 -9.417 -10.201 1.00 86.44 89 PRO A CA 1
ATOM 687 C C . PRO A 1 89 ? -6.679 -8.658 -9.446 1.00 86.44 89 PRO A C 1
ATOM 689 O O . PRO A 1 89 ? -7.653 -8.233 -10.058 1.00 86.44 89 PRO A O 1
ATOM 692 N N . ASP A 1 90 ? -6.487 -8.428 -8.147 1.00 86.12 90 ASP A N 1
ATOM 693 C CA . ASP A 1 90 ? -7.482 -7.786 -7.283 1.00 8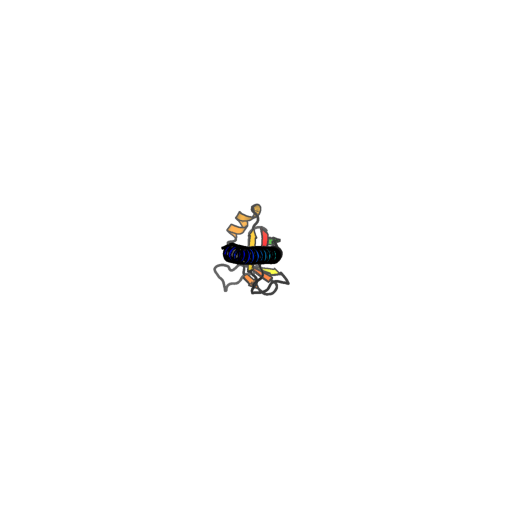6.12 90 ASP A CA 1
ATOM 694 C C . ASP A 1 90 ? -7.351 -6.254 -7.222 1.00 86.12 90 ASP A C 1
ATOM 696 O O . ASP A 1 90 ? -7.922 -5.628 -6.327 1.00 86.12 90 ASP A O 1
ATOM 700 N N . LEU A 1 91 ? -6.564 -5.631 -8.107 1.00 89.12 91 LEU A N 1
ATOM 701 C CA . LEU A 1 91 ? -6.349 -4.182 -8.114 1.00 89.12 91 LEU A CA 1
ATOM 702 C C . LEU A 1 91 ? -7.463 -3.447 -8.874 1.00 89.12 91 LEU A C 1
ATOM 704 O O . LEU A 1 91 ? -7.759 -3.764 -10.027 1.00 89.12 91 LEU A O 1
ATOM 708 N N . SER A 1 92 ? -8.049 -2.435 -8.239 1.00 88.62 92 SER A N 1
ATOM 709 C CA . SER A 1 92 ? -8.988 -1.489 -8.852 1.00 88.62 92 SER A CA 1
ATOM 710 C C . SER A 1 92 ? -8.270 -0.227 -9.347 1.00 88.62 92 SER A C 1
ATOM 712 O O . SER A 1 92 ? -7.186 0.107 -8.874 1.00 88.62 92 SER A O 1
ATOM 714 N N . ASP A 1 93 ? -8.886 0.519 -10.263 1.00 89.56 93 ASP A N 1
ATOM 715 C CA . ASP A 1 93 ? -8.385 1.836 -10.684 1.00 89.56 93 ASP A CA 1
ATOM 716 C C . ASP A 1 93 ? -8.509 2.910 -9.583 1.00 89.56 93 ASP A C 1
ATOM 718 O O . ASP A 1 93 ? -7.768 3.890 -9.597 1.00 89.56 93 ASP A O 1
ATOM 722 N N . GLN A 1 94 ? -9.390 2.694 -8.601 1.00 88.75 94 GLN A N 1
ATOM 723 C CA . GLN A 1 94 ? -9.519 3.522 -7.396 1.00 88.75 94 GLN A CA 1
ATOM 724 C C . GLN A 1 94 ? -8.470 3.195 -6.323 1.00 88.75 94 GLN A C 1
ATOM 726 O O . GLN A 1 94 ? -8.299 3.963 -5.376 1.00 88.75 94 GLN A O 1
ATOM 731 N N . ASP A 1 95 ? -7.782 2.053 -6.431 1.00 88.12 95 ASP A N 1
ATOM 732 C CA . ASP A 1 95 ? -6.775 1.658 -5.449 1.00 88.12 95 ASP A CA 1
ATOM 733 C C . ASP A 1 95 ? -5.513 2.514 -5.590 1.00 88.12 95 ASP A C 1
ATOM 735 O O . ASP A 1 95 ? -5.141 2.954 -6.677 1.00 88.12 95 ASP A O 1
ATOM 739 N N . TYR A 1 96 ? -4.796 2.721 -4.490 1.00 88.38 96 TYR A N 1
ATOM 740 C CA . TYR A 1 96 ? -3.518 3.420 -4.489 1.00 88.38 96 TYR A CA 1
ATOM 741 C C . TYR A 1 96 ? -2.366 2.423 -4.375 1.00 88.38 96 TYR A C 1
ATOM 743 O O . TYR A 1 96 ? -2.304 1.643 -3.424 1.00 88.38 96 TYR A O 1
ATOM 751 N N . VAL A 1 97 ? -1.427 2.471 -5.322 1.00 91.38 97 VAL A N 1
ATOM 752 C CA . VAL A 1 97 ? -0.209 1.655 -5.279 1.00 91.38 97 VAL A CA 1
ATOM 753 C C . VAL A 1 97 ? 0.999 2.533 -4.989 1.00 91.38 97 VAL A C 1
ATOM 755 O O . VAL A 1 97 ? 1.272 3.501 -5.694 1.00 91.38 97 VAL A O 1
ATOM 758 N N . SER A 1 98 ? 1.762 2.156 -3.967 1.00 91.25 98 SER A N 1
ATOM 759 C CA . SER A 1 98 ? 3.069 2.737 -3.675 1.00 91.25 98 SER A CA 1
ATOM 760 C C . SER A 1 98 ? 4.153 1.699 -3.918 1.00 91.25 98 SER A C 1
ATOM 762 O O . SER A 1 98 ? 4.055 0.579 -3.422 1.00 91.25 98 SER A O 1
ATOM 764 N N . VAL A 1 99 ? 5.191 2.065 -4.667 1.00 93.19 99 VAL A N 1
ATOM 765 C CA . VAL A 1 99 ? 6.357 1.212 -4.920 1.00 93.19 99 VAL A CA 1
ATOM 766 C C . VAL A 1 99 ? 7.584 1.875 -4.323 1.00 93.19 99 VAL A C 1
ATOM 768 O O . VAL A 1 99 ? 7.829 3.059 -4.533 1.00 93.19 99 VAL A O 1
ATOM 771 N N . THR A 1 100 ? 8.352 1.113 -3.554 1.00 93.69 100 THR A N 1
ATOM 772 C CA . THR A 1 100 ? 9.569 1.586 -2.892 1.00 93.69 100 THR A CA 1
ATOM 773 C C . THR A 1 100 ? 10.698 0.607 -3.173 1.00 93.69 100 THR A C 1
ATOM 775 O O . THR A 1 100 ? 10.570 -0.584 -2.896 1.00 93.69 100 THR A O 1
ATOM 778 N N . ALA A 1 101 ? 11.805 1.098 -3.728 1.00 93.81 101 ALA A N 1
ATOM 779 C CA . ALA A 1 101 ? 13.010 0.292 -3.910 1.00 93.81 101 ALA A CA 1
ATOM 780 C C . ALA A 1 101 ? 13.638 -0.070 -2.550 1.00 93.81 101 ALA A C 1
ATOM 782 O O . ALA A 1 101 ? 13.471 0.644 -1.563 1.00 93.81 101 ALA A O 1
ATOM 783 N N . LEU A 1 102 ? 14.364 -1.182 -2.479 1.00 93.88 102 LEU A N 1
ATOM 784 C CA . LEU A 1 102 ? 15.169 -1.526 -1.310 1.00 93.88 102 LEU A CA 1
ATOM 785 C C . LEU A 1 102 ? 16.500 -0.754 -1.325 1.00 93.88 102 LEU A C 1
ATOM 787 O O . LEU A 1 102 ? 16.961 -0.353 -2.399 1.00 93.88 102 LEU A O 1
ATOM 791 N N . PRO A 1 103 ? 17.166 -0.583 -0.163 1.00 94.00 103 PRO A N 1
ATOM 792 C CA . PRO A 1 103 ? 18.377 0.234 -0.057 1.00 94.00 103 PRO A CA 1
ATOM 793 C C . PRO A 1 103 ? 19.485 -0.117 -1.055 1.00 94.00 103 PRO A C 1
ATOM 795 O O . PRO A 1 103 ? 20.150 0.770 -1.582 1.00 94.00 103 PRO A O 1
ATOM 798 N N . GLN A 1 104 ? 19.649 -1.404 -1.363 1.00 92.06 104 GLN A N 1
ATOM 799 C CA . GLN A 1 104 ? 20.655 -1.898 -2.307 1.00 92.06 104 GLN A CA 1
ATOM 800 C C . GLN A 1 104 ? 20.398 -1.492 -3.767 1.00 92.06 104 GLN A C 1
ATOM 802 O O . GLN A 1 104 ? 21.338 -1.422 -4.554 1.00 92.06 104 GLN A O 1
ATOM 807 N N . SER A 1 105 ? 19.150 -1.181 -4.130 1.00 93.88 105 SER A N 1
ATOM 808 C CA . SER A 1 105 ? 18.750 -0.839 -5.501 1.00 93.88 105 SER A CA 1
ATOM 809 C C . SER A 1 105 ? 18.412 0.646 -5.683 1.00 93.88 105 SER A C 1
ATOM 811 O O . SER A 1 105 ? 17.996 1.049 -6.770 1.00 93.88 105 SER A O 1
ATOM 813 N N . PHE A 1 106 ? 18.605 1.485 -4.655 1.00 92.62 106 PHE A N 1
ATOM 814 C CA . PHE A 1 106 ? 18.268 2.914 -4.699 1.00 92.62 106 PHE A CA 1
ATOM 815 C C . PHE A 1 106 ? 18.972 3.676 -5.814 1.00 92.62 106 PHE A C 1
ATOM 817 O O . PHE A 1 106 ? 18.330 4.463 -6.503 1.00 92.62 106 PHE A O 1
ATOM 824 N N . GLN A 1 107 ? 20.266 3.434 -6.028 1.00 94.12 107 GLN A N 1
ATOM 825 C CA . GLN A 1 107 ? 21.004 4.149 -7.066 1.00 94.12 107 GLN A CA 1
ATOM 826 C C . GLN A 1 107 ? 20.457 3.825 -8.463 1.00 94.12 107 GLN A C 1
ATOM 828 O O . GLN A 1 107 ? 20.230 4.733 -9.259 1.00 94.12 107 GLN A O 1
ATOM 833 N N . THR A 1 108 ? 20.172 2.549 -8.731 1.00 92.75 108 THR A N 1
ATOM 834 C CA . THR A 1 108 ? 19.561 2.094 -9.987 1.00 92.75 108 THR A CA 1
ATOM 835 C C . THR A 1 108 ? 18.163 2.686 -10.172 1.00 92.75 108 THR A C 1
ATOM 837 O O . THR A 1 108 ? 17.827 3.140 -11.264 1.00 92.75 108 THR A O 1
ATOM 840 N N . ALA A 1 109 ? 17.368 2.748 -9.099 1.00 92.88 109 ALA A N 1
ATOM 841 C CA . ALA A 1 109 ? 16.033 3.335 -9.133 1.00 92.88 109 ALA A CA 1
ATOM 842 C C . ALA A 1 109 ? 16.056 4.850 -9.395 1.00 92.88 109 ALA A C 1
ATOM 844 O O . ALA A 1 109 ? 15.281 5.352 -10.208 1.00 92.88 109 ALA A O 1
ATOM 845 N N . LEU A 1 110 ? 16.976 5.575 -8.754 1.00 93.56 110 LEU A N 1
ATOM 846 C CA . LEU A 1 110 ? 17.170 7.009 -8.970 1.00 93.56 110 LEU A CA 1
ATOM 847 C C . LEU A 1 110 ? 17.619 7.314 -10.400 1.00 93.56 110 LEU A C 1
ATOM 849 O O . LEU A 1 110 ? 17.143 8.279 -10.992 1.00 93.56 110 LEU A O 1
ATOM 853 N N . SER A 1 111 ? 18.500 6.488 -10.969 1.00 93.75 111 SER A N 1
ATOM 854 C CA . SER A 1 111 ? 18.963 6.644 -12.351 1.00 93.75 111 SER A CA 1
ATOM 855 C C . SER A 1 111 ? 17.858 6.419 -13.386 1.00 93.75 111 SER A C 1
ATOM 857 O O . SER A 1 111 ? 17.866 7.092 -14.410 1.00 93.75 111 SER A O 1
ATOM 859 N N . ALA A 1 112 ? 16.901 5.525 -13.120 1.00 92.56 112 ALA A N 1
ATOM 860 C CA . ALA A 1 112 ? 15.756 5.294 -14.005 1.00 92.56 112 ALA A CA 1
ATOM 861 C C . ALA A 1 112 ? 14.727 6.444 -13.983 1.00 92.56 112 ALA A C 1
ATOM 863 O O . ALA A 1 112 ? 13.975 6.607 -14.941 1.00 92.56 112 ALA A O 1
ATOM 864 N N . ARG A 1 113 ? 14.710 7.261 -12.914 1.00 94.06 113 ARG A N 1
ATOM 865 C CA . ARG A 1 113 ? 13.809 8.418 -12.732 1.00 94.06 113 ARG A CA 1
ATOM 866 C C . ARG A 1 113 ? 12.337 8.056 -12.929 1.00 94.06 113 ARG A C 1
ATOM 868 O O . ARG A 1 113 ? 11.687 8.459 -13.891 1.00 94.06 113 ARG A O 1
ATOM 875 N N . PHE A 1 114 ? 11.822 7.269 -11.991 1.00 93.12 114 PHE A N 1
ATOM 876 C CA . PHE A 1 114 ? 10.429 6.837 -11.995 1.00 93.12 114 PHE A CA 1
ATOM 877 C C . PHE A 1 114 ? 9.446 8.000 -11.800 1.00 93.12 114 PHE A C 1
ATOM 879 O O . PHE A 1 114 ? 9.680 8.906 -10.999 1.00 93.12 114 PHE A O 1
ATOM 886 N N . ALA A 1 115 ? 8.314 7.919 -12.493 1.00 93.38 115 ALA A N 1
ATOM 887 C CA . ALA A 1 115 ? 7.134 8.737 -12.244 1.00 93.38 115 ALA A CA 1
ATOM 888 C C . ALA A 1 115 ? 6.265 8.120 -11.127 1.00 93.38 115 ALA A C 1
ATOM 890 O O . ALA A 1 115 ? 6.469 6.958 -10.752 1.00 93.38 115 ALA A O 1
ATOM 891 N N . PRO A 1 116 ? 5.254 8.848 -10.617 1.00 91.44 116 PRO A N 1
ATOM 892 C CA . PRO A 1 116 ? 4.235 8.261 -9.754 1.00 91.44 116 PRO A CA 1
ATOM 893 C C . PRO A 1 116 ? 3.568 7.036 -10.398 1.00 91.44 116 PRO A C 1
ATOM 895 O O . PRO A 1 116 ? 3.261 7.030 -11.593 1.00 91.44 116 PRO A O 1
ATOM 898 N N . VAL A 1 117 ? 3.343 5.999 -9.591 1.00 93.94 117 VAL A N 1
ATOM 899 C CA . VAL A 1 117 ? 2.734 4.737 -10.032 1.00 93.94 117 VAL A CA 1
ATOM 900 C C . VAL A 1 117 ? 1.280 4.968 -10.433 1.00 93.94 117 VAL A C 1
ATOM 902 O O . VAL A 1 117 ? 0.545 5.677 -9.748 1.00 93.94 117 VAL A O 1
ATOM 905 N N . GLN A 1 118 ? 0.863 4.354 -11.539 1.00 92.19 118 GLN A N 1
ATOM 906 C CA . GLN A 1 118 ? -0.512 4.431 -12.027 1.00 92.19 118 GLN A CA 1
ATOM 907 C C . GLN A 1 118 ? -1.249 3.131 -11.699 1.00 92.19 118 GLN A C 1
ATOM 909 O O . GLN A 1 118 ? -0.835 2.059 -12.145 1.00 92.19 118 GLN A O 1
ATOM 914 N N . SER A 1 119 ? -2.346 3.218 -10.954 1.00 92.88 119 SER A N 1
ATOM 915 C CA . SER A 1 119 ? -3.238 2.082 -10.705 1.00 92.88 119 SER A CA 1
ATOM 916 C C . SER A 1 119 ? -4.205 1.905 -11.871 1.00 92.88 119 SER A C 1
ATOM 918 O O . SER A 1 119 ? -4.820 2.866 -12.329 1.00 92.88 119 SER A O 1
ATOM 920 N N . LEU A 1 120 ? -4.332 0.679 -12.368 1.00 92.38 120 LEU A N 1
ATOM 921 C CA . LEU A 1 120 ? -5.274 0.297 -13.414 1.00 92.38 120 LEU A CA 1
ATOM 922 C C . LEU A 1 120 ? -5.992 -0.986 -12.970 1.00 92.38 120 LEU A C 1
ATOM 924 O O . LEU A 1 120 ? -5.507 -1.732 -12.119 1.00 92.38 120 LEU A O 1
ATOM 928 N N . SER A 1 121 ? -7.145 -1.279 -13.565 1.00 92.56 121 SER A N 1
ATOM 929 C CA . SER A 1 121 ? -7.861 -2.516 -13.243 1.00 92.56 121 SER A CA 1
ATOM 930 C C . SER A 1 121 ? -6.996 -3.747 -13.561 1.00 92.56 121 SER A C 1
ATOM 932 O O . SER A 1 121 ? -6.526 -3.920 -14.690 1.00 92.56 121 SER A O 1
ATOM 934 N N . GLY A 1 122 ? -6.744 -4.572 -12.543 1.00 92.31 122 GLY A N 1
ATOM 935 C CA . GLY A 1 122 ? -5.957 -5.803 -12.617 1.00 92.31 122 GLY A CA 1
ATOM 936 C C . GLY A 1 122 ? -4.438 -5.622 -12.738 1.00 92.31 122 GLY A C 1
ATOM 937 O O . GLY A 1 122 ? -3.725 -6.620 -12.881 1.00 92.31 122 GLY A O 1
ATOM 938 N N . LYS A 1 123 ? -3.909 -4.388 -12.730 1.00 94.25 123 LYS A N 1
ATOM 939 C CA . LYS A 1 123 ? -2.468 -4.120 -12.893 1.00 94.25 123 LYS A CA 1
ATOM 940 C C . LYS A 1 123 ? -2.063 -2.714 -12.468 1.00 94.25 123 LYS A C 1
ATOM 942 O O . LYS A 1 123 ? -2.822 -1.773 -12.646 1.00 94.25 123 LYS A O 1
ATOM 947 N N . PHE A 1 124 ? -0.829 -2.526 -12.022 1.00 94.69 124 PHE A N 1
ATOM 948 C CA . PHE A 1 124 ? -0.256 -1.183 -11.908 1.00 94.69 124 PHE A CA 1
ATOM 949 C C . PHE A 1 124 ? 0.815 -0.963 -12.970 1.00 94.69 124 PHE A C 1
ATOM 951 O O . PHE A 1 124 ? 1.501 -1.896 -13.391 1.00 94.69 124 PHE A O 1
ATOM 958 N N . ARG A 1 125 ? 0.952 0.285 -13.412 1.00 95.62 125 ARG A N 1
ATOM 959 C CA . ARG A 1 125 ? 1.939 0.697 -14.405 1.00 95.62 125 ARG A CA 1
ATOM 960 C C . ARG A 1 125 ? 3.037 1.514 -13.746 1.00 95.62 125 ARG A C 1
ATOM 962 O O . ARG A 1 125 ? 2.781 2.532 -13.102 1.00 95.62 125 ARG A O 1
ATOM 969 N N . LEU A 1 126 ? 4.266 1.069 -13.964 1.00 95.75 126 LEU A N 1
ATOM 970 C CA . LEU A 1 126 ? 5.478 1.820 -13.681 1.00 95.75 126 LEU A CA 1
ATOM 971 C C . LEU A 1 126 ? 5.856 2.624 -14.920 1.00 95.75 126 LEU A C 1
ATOM 973 O O . LEU A 1 126 ? 5.806 2.100 -16.032 1.00 95.75 126 LEU A O 1
ATOM 977 N N . ARG A 1 127 ? 6.247 3.882 -14.723 1.00 95.62 127 ARG A N 1
ATOM 978 C CA . ARG A 1 127 ? 6.797 4.744 -15.773 1.00 95.62 127 ARG A CA 1
ATOM 979 C C . ARG A 1 127 ? 8.133 5.314 -15.329 1.00 95.62 127 ARG A C 1
ATOM 981 O O . ARG A 1 127 ? 8.308 5.586 -14.143 1.00 95.62 127 ARG A O 1
ATOM 988 N N . ALA A 1 128 ? 9.049 5.479 -16.270 1.00 94.94 128 ALA A N 1
ATOM 989 C CA . ALA A 1 128 ? 10.410 5.936 -16.025 1.00 94.94 128 ALA A CA 1
ATOM 990 C C . ALA A 1 128 ? 10.949 6.721 -17.233 1.00 94.94 128 ALA A C 1
ATOM 992 O O . ALA A 1 128 ? 10.453 6.563 -18.352 1.00 94.94 128 ALA A O 1
ATOM 993 N N . GLU A 1 129 ? 11.961 7.564 -17.009 1.00 94.44 129 GLU A N 1
ATOM 994 C CA . GLU A 1 129 ? 12.673 8.258 -18.095 1.00 94.44 129 GLU A CA 1
ATOM 995 C C . GLU A 1 129 ? 13.406 7.232 -18.980 1.00 94.44 129 GLU A C 1
ATOM 997 O O . GLU A 1 129 ? 13.380 7.316 -20.207 1.00 94.44 129 GLU A O 1
ATOM 1002 N N . ALA A 1 130 ? 13.987 6.204 -18.353 1.00 91.75 130 ALA A N 1
ATOM 1003 C CA . ALA A 1 130 ? 14.613 5.071 -19.024 1.00 91.75 130 ALA A CA 1
ATOM 1004 C C . ALA A 1 130 ? 14.398 3.768 -18.241 1.00 91.75 130 ALA A C 1
ATOM 1006 O O . ALA A 1 130 ? 14.217 3.782 -17.021 1.00 91.75 130 ALA A O 1
ATOM 1007 N N . ALA A 1 131 ? 14.458 2.631 -18.941 1.00 92.69 131 ALA A N 1
ATOM 1008 C CA . ALA A 1 131 ? 14.480 1.323 -18.293 1.00 92.69 131 ALA A CA 1
ATOM 1009 C C . ALA A 1 131 ? 15.691 1.217 -17.340 1.00 92.69 131 ALA A C 1
ATOM 1011 O O . ALA A 1 131 ? 16.771 1.733 -17.653 1.00 92.69 131 ALA A O 1
ATOM 1012 N N . PRO A 1 132 ? 15.542 0.571 -16.172 1.00 94.31 132 PRO A N 1
ATOM 1013 C CA . PRO A 1 132 ? 16.623 0.462 -15.211 1.00 94.31 132 PRO A CA 1
ATOM 1014 C C . PRO A 1 132 ? 17.747 -0.422 -15.762 1.00 94.31 132 PRO A C 1
ATOM 1016 O O . PRO A 1 132 ? 17.504 -1.476 -16.341 1.00 94.31 132 PRO A O 1
ATOM 1019 N N . ALA A 1 133 ? 18.998 -0.008 -15.546 1.00 92.25 133 ALA A N 1
ATOM 1020 C CA . ALA A 1 133 ? 20.172 -0.720 -16.065 1.00 92.25 133 ALA A CA 1
ATOM 1021 C C . ALA A 1 133 ? 20.379 -2.113 -15.438 1.00 92.25 133 ALA A C 1
ATOM 1023 O O . ALA A 1 133 ? 21.107 -2.939 -15.983 1.00 92.25 133 ALA A O 1
ATOM 1024 N N . GLN A 1 134 ? 19.783 -2.355 -14.269 1.00 94.44 134 GLN A N 1
ATOM 1025 C CA . GLN A 1 134 ? 19.821 -3.617 -13.532 1.00 94.44 134 GLN A CA 1
ATOM 1026 C C . GLN A 1 134 ? 18.465 -3.840 -12.859 1.00 94.44 134 GLN A C 1
ATOM 1028 O O . GLN A 1 134 ? 17.698 -2.894 -12.672 1.00 94.44 134 GLN A O 1
ATOM 1033 N N . ALA A 1 135 ? 18.180 -5.084 -12.478 1.00 95.44 135 ALA A N 1
ATOM 1034 C CA . ALA A 1 135 ? 16.981 -5.399 -11.715 1.00 95.44 135 ALA A CA 1
ATOM 1035 C C . ALA A 1 135 ? 16.961 -4.630 -10.379 1.00 95.44 135 ALA A C 1
ATOM 1037 O O . ALA A 1 135 ? 17.999 -4.445 -9.739 1.00 95.44 135 ALA A O 1
ATOM 1038 N N . ILE A 1 136 ? 15.778 -4.168 -9.974 1.00 95.94 136 ILE A N 1
ATOM 1039 C CA . ILE A 1 136 ? 15.576 -3.404 -8.738 1.00 95.94 136 ILE A CA 1
ATOM 1040 C C . ILE A 1 136 ? 14.763 -4.263 -7.782 1.00 95.94 136 ILE A C 1
ATOM 1042 O O . ILE A 1 136 ? 13.621 -4.615 -8.083 1.00 95.94 136 ILE A O 1
ATOM 1046 N N . ASP A 1 137 ? 15.324 -4.546 -6.611 1.00 95.62 137 ASP A N 1
ATOM 1047 C CA . ASP A 1 137 ? 14.550 -5.120 -5.523 1.00 95.62 137 ASP A CA 1
ATOM 1048 C C . ASP A 1 137 ? 13.627 -4.049 -4.957 1.00 95.62 137 ASP A C 1
ATOM 1050 O O . ASP A 1 137 ? 14.068 -2.946 -4.613 1.00 95.62 137 ASP A O 1
ATOM 1054 N N . ALA A 1 138 ? 12.342 -4.362 -4.850 1.00 95.31 138 ALA A N 1
ATOM 1055 C CA . ALA A 1 138 ? 11.345 -3.411 -4.407 1.00 95.31 138 ALA A CA 1
ATOM 1056 C C . ALA A 1 138 ? 10.259 -4.075 -3.562 1.00 95.31 138 ALA A C 1
ATOM 1058 O O . ALA A 1 138 ? 10.067 -5.293 -3.534 1.00 95.31 138 ALA A O 1
ATOM 1059 N N . ILE A 1 139 ? 9.524 -3.227 -2.860 1.00 93.62 139 ILE A N 1
ATOM 1060 C CA . ILE A 1 139 ? 8.255 -3.567 -2.239 1.00 93.62 139 ILE A CA 1
ATOM 1061 C C . ILE A 1 139 ? 7.170 -2.746 -2.915 1.00 93.62 139 ILE A C 1
ATOM 1063 O O . ILE A 1 139 ? 7.369 -1.560 -3.192 1.00 93.62 139 ILE A O 1
ATOM 1067 N N . TYR A 1 140 ? 6.025 -3.365 -3.174 1.00 92.50 140 TYR A N 1
ATOM 1068 C CA . TYR A 1 140 ? 4.815 -2.622 -3.483 1.00 92.50 140 TYR A CA 1
ATOM 1069 C C . TYR A 1 140 ? 3.807 -2.770 -2.352 1.00 92.50 140 TYR A C 1
ATOM 1071 O O . TYR A 1 140 ? 3.763 -3.779 -1.645 1.00 92.50 140 TYR A O 1
ATOM 1079 N N . ILE A 1 141 ? 3.027 -1.715 -2.171 1.00 90.44 141 ILE A N 1
ATOM 1080 C CA . ILE A 1 141 ? 1.968 -1.614 -1.184 1.00 90.44 141 ILE A CA 1
ATOM 1081 C C . ILE A 1 141 ? 0.713 -1.197 -1.924 1.00 90.44 141 ILE A C 1
ATOM 1083 O O . ILE A 1 141 ? 0.720 -0.173 -2.606 1.00 90.44 141 ILE A O 1
ATOM 1087 N N . VAL A 1 142 ? -0.353 -1.977 -1.768 1.00 88.62 142 VAL A N 1
ATOM 1088 C CA . VAL A 1 142 ? -1.685 -1.602 -2.242 1.00 88.62 142 VAL A CA 1
ATOM 1089 C C . VAL A 1 142 ? -2.474 -1.077 -1.053 1.00 88.62 142 VAL A C 1
ATOM 1091 O O . VAL A 1 142 ? -2.587 -1.757 -0.038 1.00 88.62 142 VAL A O 1
ATOM 1094 N N . ALA A 1 143 ? -3.008 0.129 -1.177 1.00 85.50 143 ALA A N 1
ATOM 1095 C CA . ALA A 1 143 ? -4.004 0.676 -0.274 1.00 85.50 143 ALA A CA 1
ATOM 1096 C C . ALA A 1 143 ? -5.332 0.745 -1.027 1.00 85.50 143 ALA A C 1
ATOM 1098 O O . ALA A 1 143 ? -5.407 1.331 -2.107 1.00 85.50 143 ALA A O 1
ATOM 1099 N N . LYS A 1 144 ? -6.373 0.124 -0.471 1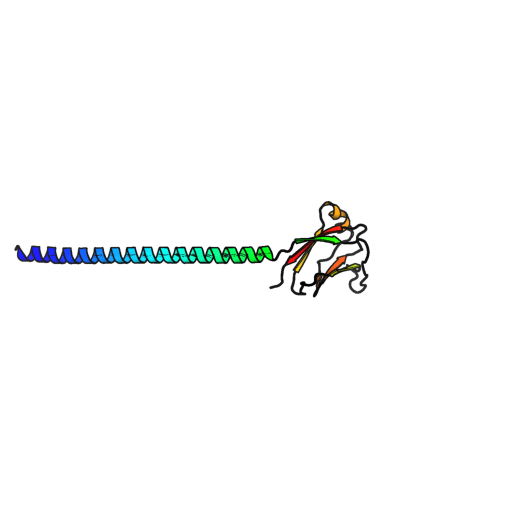.00 82.56 144 LYS A N 1
ATOM 1100 C CA . LYS A 1 144 ? -7.686 0.092 -1.114 1.00 82.56 144 LYS A CA 1
ATOM 1101 C C . LYS A 1 144 ? -8.316 1.482 -1.183 1.00 82.56 144 LYS A C 1
ATOM 1103 O O . LYS A 1 144 ? -8.344 2.192 -0.174 1.00 82.56 144 LYS A O 1
ATOM 1108 N N . GLY A 1 145 ? -8.795 1.844 -2.373 1.00 71.81 145 GLY A N 1
ATOM 1109 C CA . GLY A 1 145 ? -9.622 3.030 -2.586 1.00 71.81 145 GLY A CA 1
ATOM 1110 C C . GLY A 1 145 ? -10.957 2.850 -1.871 1.00 71.81 145 GLY A C 1
ATOM 1111 O O . GLY A 1 145 ? -11.530 1.761 -1.924 1.00 71.81 145 GLY A O 1
ATOM 1112 N N . GLY A 1 146 ? -11.388 3.871 -1.128 1.00 57.19 146 GLY A N 1
ATOM 1113 C CA . GLY A 1 146 ? -12.655 3.862 -0.386 1.00 57.19 146 GLY A CA 1
ATOM 1114 C C . GLY A 1 146 ? -13.875 4.054 -1.270 1.00 57.19 146 GLY A C 1
ATOM 1115 O O . GLY A 1 146 ? -13.721 4.633 -2.367 1.00 57.19 146 GLY A O 1
#

Secondary structure (DSSP, 8-state):
-HHHHHHHHHHHHHHHHHHHHHHHHHHHHHHHHHHHHHHHHHHHHHHHHHHHHHHHHT-EEEEEEE-SS--EE-TT-TTS-EEEEEE-TT--TTSEEEEEE-GGGHHHHHHHTBPPPEEETTEEEEEESS--SS-EEEEEEEE---